Protein AF-A0A1Q7DGV4-F1 (afdb_monomer_lite)

Foldseek 3Di:
DQDPFDPDSPDPDGPVLVDFDPCLVVLCVQLHVVPNVVSVVLRSCLVVVHQEDEDCDPPRCVVCQVVSCVSRVHHYDYCPPCVVVVVVVVVVVVD

Sequence (95 aa):
MCDEKHVTCDLTFLISDAVESDKYAEIVAMIGAANKEDARHIDSAYKSGCGAFLTPDKGDIISHRDSLQRLLGMRFFHMTDNWADFLALVDSQAT

pLDDT: mean 86.14, std 14.47, range [47.88, 97.12]

Secondary structure (DSSP, 8-state):
---TTBSSTT---BGGGGSPPTTHHHHHHHH-TT-HHHHHHHHHHHHTT-SEEEES-SSHHHHTHHHHHHHHS-EEEETTTSHHHHHHHHHHH--

Radius of gyration: 15.44 Å; chains: 1; bounding box: 30×47×30 Å

Structure (mmCIF, N/CA/C/O backbone):
data_AF-A0A1Q7DGV4-F1
#
_entry.id   AF-A0A1Q7DGV4-F1
#
loop_
_atom_site.group_PDB
_atom_site.id
_atom_site.type_symbol
_atom_site.label_atom_id
_atom_site.label_alt_id
_atom_site.label_comp_id
_atom_site.label_asym_id
_atom_site.label_entity_id
_atom_site.label_seq_id
_atom_site.pdbx_PDB_ins_code
_atom_site.Cartn_x
_atom_site.Cartn_y
_atom_site.Cartn_z
_atom_site.occupancy
_atom_site.B_iso_or_equiv
_atom_site.auth_seq_id
_atom_site.auth_comp_id
_atom_site.auth_asym_id
_atom_site.auth_atom_id
_atom_site.pdbx_PDB_model_num
ATOM 1 N N . MET A 1 1 ? 10.900 -34.321 17.519 1.00 47.88 1 MET A N 1
ATOM 2 C CA . MET A 1 1 ? 10.750 -34.428 16.054 1.00 47.88 1 MET A CA 1
ATOM 3 C C . MET A 1 1 ? 10.719 -33.002 15.531 1.00 47.88 1 MET A C 1
ATOM 5 O O . MET A 1 1 ? 9.719 -32.341 15.759 1.00 47.88 1 MET A O 1
ATOM 9 N N . CYS A 1 2 ? 11.817 -32.486 14.970 1.00 47.91 2 CYS A N 1
ATOM 10 C CA . CYS A 1 2 ? 11.740 -31.243 14.197 1.00 47.91 2 CYS A CA 1
ATOM 11 C C . CYS A 1 2 ? 11.256 -31.655 12.804 1.00 47.91 2 CYS A C 1
ATOM 13 O O . CYS A 1 2 ? 11.919 -32.440 12.130 1.00 47.91 2 CYS A O 1
ATOM 15 N N . ASP A 1 3 ? 10.033 -31.253 12.473 1.00 54.62 3 ASP A N 1
ATOM 16 C CA . ASP A 1 3 ? 9.418 -31.489 11.171 1.00 54.62 3 ASP A CA 1
ATOM 17 C C . ASP A 1 3 ? 10.134 -30.625 10.120 1.00 54.62 3 ASP A C 1
ATOM 19 O O . ASP A 1 3 ? 10.537 -29.497 10.412 1.00 54.62 3 ASP A O 1
ATOM 23 N N . GLU A 1 4 ? 10.277 -31.140 8.904 1.00 60.53 4 GLU A N 1
ATOM 24 C CA . GLU A 1 4 ? 11.113 -30.632 7.796 1.00 60.53 4 GLU A CA 1
ATOM 25 C C . GLU A 1 4 ? 10.639 -29.274 7.227 1.00 60.53 4 GLU A C 1
ATOM 27 O O . GLU A 1 4 ? 11.148 -28.775 6.229 1.00 60.53 4 GLU A O 1
ATOM 32 N N . LYS A 1 5 ? 9.627 -28.672 7.860 1.00 57.59 5 LYS A N 1
ATOM 33 C CA . LYS A 1 5 ? 8.885 -27.499 7.383 1.00 57.59 5 LYS A CA 1
ATOM 34 C C . LYS A 1 5 ? 9.194 -26.205 8.133 1.00 57.59 5 LYS A C 1
ATOM 36 O O . LYS A 1 5 ? 8.772 -25.145 7.674 1.00 57.59 5 LYS A O 1
ATOM 41 N N . HIS A 1 6 ? 9.895 -26.284 9.264 1.00 53.19 6 HIS A N 1
ATOM 42 C CA . HIS A 1 6 ? 10.199 -25.130 10.114 1.00 53.19 6 HIS A CA 1
ATOM 43 C C . HIS A 1 6 ? 11.670 -24.740 9.971 1.00 53.19 6 HIS A C 1
ATOM 45 O O . HIS A 1 6 ? 12.552 -25.597 10.013 1.00 53.19 6 HIS A O 1
ATOM 51 N N . VAL A 1 7 ? 11.933 -23.440 9.815 1.00 57.22 7 VAL A N 1
ATOM 52 C CA . VAL A 1 7 ? 13.296 -22.898 9.661 1.00 57.22 7 VAL A CA 1
ATOM 53 C C . VAL A 1 7 ? 14.117 -23.078 10.946 1.00 57.22 7 VAL A C 1
ATOM 55 O O . VAL A 1 7 ? 15.301 -23.401 10.876 1.00 57.22 7 VAL A O 1
ATOM 58 N N . THR A 1 8 ? 13.488 -22.947 12.117 1.00 57.56 8 THR A N 1
ATOM 59 C CA . THR A 1 8 ? 14.052 -23.3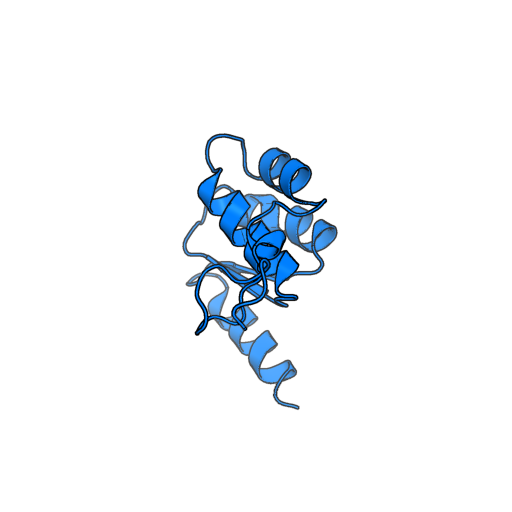02 13.430 1.00 57.56 8 THR A CA 1
ATOM 60 C C . THR A 1 8 ? 12.935 -23.848 14.328 1.00 57.56 8 THR A C 1
ATOM 62 O O . THR A 1 8 ? 11.769 -23.495 14.153 1.00 57.56 8 THR A O 1
ATOM 65 N N . CYS A 1 9 ? 13.249 -24.753 15.266 1.00 57.78 9 CYS A N 1
ATOM 66 C CA . CYS A 1 9 ? 12.231 -25.501 16.029 1.00 57.78 9 CYS A CA 1
ATOM 67 C C . CYS A 1 9 ? 11.435 -24.640 17.048 1.00 57.78 9 CYS A C 1
ATOM 69 O O . CYS A 1 9 ? 10.598 -25.173 17.774 1.00 57.78 9 CYS A O 1
ATOM 71 N N . ASP A 1 10 ? 11.692 -23.332 17.099 1.00 61.97 10 ASP A N 1
ATOM 72 C CA . ASP A 1 10 ? 11.071 -22.302 17.940 1.00 61.97 10 ASP A CA 1
ATOM 73 C C . ASP A 1 10 ? 10.243 -21.264 17.152 1.00 61.97 10 ASP A C 1
ATOM 75 O O . ASP A 1 10 ? 9.546 -20.453 17.763 1.00 61.97 10 ASP A O 1
ATOM 79 N N . LEU A 1 11 ? 10.264 -21.296 15.814 1.00 58.06 11 LEU A N 1
ATOM 80 C CA . LEU A 1 11 ? 9.502 -20.373 14.970 1.00 58.06 11 LEU A CA 1
ATOM 81 C C . LEU A 1 11 ? 8.309 -21.077 14.317 1.00 58.06 11 LEU A C 1
ATOM 83 O O . LEU A 1 11 ? 8.449 -22.117 13.681 1.00 58.06 11 LEU A O 1
ATOM 87 N N . THR A 1 12 ? 7.128 -20.460 14.405 1.00 62.75 12 THR A N 1
ATOM 88 C CA . THR A 1 12 ? 5.906 -20.905 13.706 1.00 62.75 12 THR A CA 1
ATOM 89 C C . THR A 1 12 ? 5.917 -20.588 12.208 1.00 62.75 12 THR A C 1
ATOM 91 O O . THR A 1 12 ? 4.932 -20.841 11.524 1.00 62.75 12 THR A O 1
ATOM 94 N N . PHE A 1 13 ? 7.000 -19.993 11.704 1.00 60.16 13 PHE A N 1
ATOM 95 C CA . PHE A 1 13 ? 7.134 -19.588 10.311 1.00 60.16 13 PHE A CA 1
ATOM 96 C C . PHE A 1 13 ? 7.480 -20.802 9.442 1.00 60.16 13 PHE A C 1
ATOM 98 O O . PHE A 1 13 ? 8.510 -21.456 9.655 1.00 60.16 13 PHE A O 1
ATOM 105 N N . LEU A 1 14 ? 6.625 -21.109 8.467 1.00 62.97 14 LEU A N 1
ATOM 106 C CA . LEU A 1 14 ? 6.858 -22.210 7.539 1.00 62.97 14 LEU A CA 1
ATOM 107 C C . LEU A 1 14 ? 7.824 -21.765 6.438 1.00 62.97 14 LEU A C 1
ATOM 109 O O . LEU A 1 14 ? 7.812 -20.619 6.005 1.00 62.97 14 LEU A O 1
ATOM 113 N N . ILE A 1 15 ? 8.629 -22.683 5.901 1.00 62.84 15 ILE A N 1
ATOM 114 C CA . ILE A 1 15 ? 9.497 -22.383 4.742 1.00 62.84 15 ILE A CA 1
ATOM 115 C C . ILE A 1 15 ? 8.672 -21.890 3.536 1.00 62.84 15 ILE A C 1
ATOM 117 O O . ILE A 1 15 ? 9.130 -21.040 2.777 1.00 62.84 15 ILE A O 1
ATOM 121 N N . SER A 1 16 ? 7.428 -22.359 3.381 1.00 63.19 16 SER A N 1
ATOM 122 C CA . SER A 1 16 ? 6.487 -21.858 2.366 1.00 63.19 16 SER A CA 1
ATOM 123 C C . SER A 1 16 ? 6.156 -20.372 2.525 1.00 63.19 16 SER A C 1
ATOM 125 O O . SER A 1 16 ? 5.826 -19.697 1.549 1.00 63.19 16 SER A O 1
ATOM 127 N N . ASP A 1 17 ? 6.283 -19.831 3.735 1.00 63.81 17 ASP A N 1
ATOM 128 C CA . ASP A 1 17 ? 6.057 -18.413 3.994 1.00 63.81 17 ASP A CA 1
ATOM 129 C C . ASP A 1 17 ? 7.212 -17.551 3.456 1.00 63.81 17 ASP A C 1
ATOM 131 O O . ASP A 1 17 ? 7.016 -16.360 3.217 1.00 63.81 17 ASP A O 1
ATOM 135 N N . ALA A 1 18 ? 8.368 -18.152 3.148 1.00 67.88 18 ALA A N 1
ATOM 136 C CA . ALA A 1 18 ? 9.498 -17.486 2.500 1.00 67.88 18 ALA A CA 1
ATOM 137 C C . ALA A 1 18 ? 9.372 -17.376 0.965 1.00 67.88 18 ALA A C 1
ATOM 139 O O . ALA A 1 18 ? 10.210 -16.730 0.338 1.00 67.88 18 ALA A O 1
ATOM 140 N N . VAL A 1 19 ? 8.361 -18.007 0.354 1.00 83.25 19 VAL A N 1
ATOM 141 C CA . VAL A 1 19 ? 8.112 -17.947 -1.099 1.00 83.25 19 VAL A CA 1
ATOM 142 C C . VAL A 1 19 ? 7.171 -16.786 -1.430 1.00 83.25 19 VAL A C 1
ATOM 144 O O . VAL A 1 19 ? 6.254 -16.505 -0.667 1.00 83.25 19 VAL A O 1
ATOM 147 N N . GLU A 1 20 ? 7.379 -16.120 -2.561 1.00 89.88 20 GLU A N 1
ATOM 148 C CA . GLU A 1 20 ? 6.520 -15.037 -3.067 1.00 89.88 20 GLU A CA 1
ATOM 149 C C . GL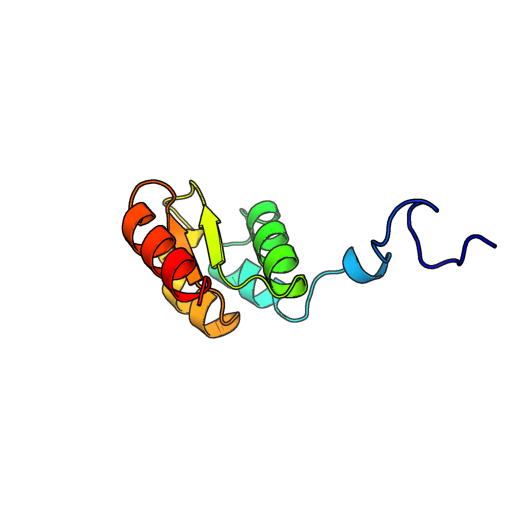U A 1 20 ? 5.057 -15.489 -3.263 1.00 89.88 20 GLU A C 1
ATOM 151 O O . GLU A 1 20 ? 4.798 -16.653 -3.590 1.00 89.88 20 GLU A O 1
ATOM 156 N N . SER A 1 21 ? 4.089 -14.585 -3.064 1.00 91.69 21 SER A N 1
ATOM 157 C CA . SER A 1 21 ? 2.680 -14.872 -3.381 1.00 91.69 21 SER A CA 1
ATOM 158 C C . SER A 1 21 ? 2.388 -14.818 -4.889 1.00 91.69 21 SER A C 1
ATOM 160 O O . SER A 1 21 ? 3.202 -14.362 -5.695 1.00 91.69 21 SER A O 1
ATOM 162 N N . ASP A 1 22 ? 1.172 -15.214 -5.280 1.00 93.81 22 ASP A N 1
ATOM 163 C CA . ASP A 1 22 ? 0.662 -15.053 -6.647 1.00 93.81 22 ASP A CA 1
ATOM 164 C C . ASP A 1 22 ? 0.538 -13.578 -7.078 1.00 93.81 22 ASP A C 1
ATOM 166 O O . ASP A 1 22 ? 0.425 -13.298 -8.272 1.00 93.81 22 ASP A O 1
ATOM 170 N N . LYS A 1 23 ? 0.595 -12.635 -6.128 1.00 95.12 23 LYS A N 1
ATOM 171 C CA . LYS A 1 23 ? 0.515 -11.186 -6.361 1.00 95.12 23 LYS A CA 1
ATOM 172 C C . LYS A 1 23 ? 1.861 -10.499 -6.512 1.00 95.12 23 LYS A C 1
ATOM 174 O O . LYS A 1 23 ? 1.893 -9.365 -6.990 1.00 95.12 23 LYS A O 1
ATOM 179 N N . TYR A 1 24 ? 2.968 -11.161 -6.180 1.00 95.75 24 TYR A N 1
ATOM 180 C CA . TYR A 1 24 ? 4.284 -10.522 -6.160 1.00 95.75 24 TYR A CA 1
ATOM 181 C C . TYR A 1 24 ? 4.674 -9.897 -7.506 1.00 95.75 24 TYR A C 1
ATOM 183 O O . TYR A 1 24 ? 5.090 -8.740 -7.560 1.00 95.75 24 TYR A O 1
ATOM 191 N N . ALA A 1 25 ? 4.477 -10.622 -8.610 1.00 95.94 25 ALA A N 1
ATOM 192 C CA . ALA A 1 25 ? 4.808 -10.120 -9.943 1.00 95.94 25 ALA A CA 1
ATOM 193 C C . ALA A 1 25 ? 4.018 -8.848 -10.306 1.00 95.94 25 ALA A C 1
ATOM 195 O O . ALA A 1 25 ? 4.572 -7.922 -10.901 1.00 95.94 25 ALA A O 1
ATOM 196 N N . GLU A 1 26 ? 2.742 -8.779 -9.916 1.00 96.94 26 GLU A N 1
ATOM 197 C CA . GLU A 1 26 ? 1.892 -7.605 -10.130 1.00 96.94 26 GLU A CA 1
ATOM 198 C C . GLU A 1 26 ? 2.331 -6.430 -9.240 1.00 96.94 26 GLU A C 1
ATOM 200 O O . GLU A 1 26 ? 2.404 -5.298 -9.720 1.00 96.94 26 GLU A O 1
ATOM 205 N N . ILE A 1 27 ? 2.703 -6.693 -7.980 1.00 95.94 27 ILE A N 1
ATOM 206 C CA . ILE A 1 27 ? 3.243 -5.678 -7.061 1.00 95.94 27 ILE A CA 1
ATOM 207 C C . ILE A 1 27 ? 4.519 -5.061 -7.648 1.00 95.94 27 ILE A C 1
ATOM 209 O O . ILE A 1 27 ? 4.607 -3.838 -7.767 1.00 95.94 27 ILE A O 1
ATOM 213 N N . VAL A 1 28 ? 5.479 -5.890 -8.074 1.00 95.81 28 VAL A N 1
ATOM 214 C CA . VAL A 1 28 ? 6.741 -5.435 -8.688 1.00 95.81 28 VAL A CA 1
ATOM 215 C C . VAL A 1 28 ? 6.482 -4.621 -9.955 1.00 95.81 28 VAL A C 1
ATOM 217 O O . VAL A 1 28 ? 7.161 -3.621 -10.191 1.00 95.81 28 VAL A O 1
ATOM 220 N N . ALA A 1 29 ? 5.500 -5.018 -10.768 1.00 95.38 29 ALA A N 1
ATOM 221 C CA . ALA A 1 29 ? 5.133 -4.279 -11.971 1.00 95.38 29 ALA A CA 1
ATOM 222 C C . ALA A 1 29 ? 4.565 -2.882 -11.661 1.00 95.38 29 ALA A C 1
ATOM 224 O O . ALA A 1 29 ? 4.794 -1.960 -12.441 1.00 95.38 29 ALA A O 1
ATOM 225 N N . MET A 1 30 ? 3.860 -2.711 -10.536 1.00 94.06 30 MET A N 1
ATOM 226 C CA . MET A 1 30 ? 3.304 -1.417 -10.123 1.00 94.06 30 MET A CA 1
ATOM 227 C C . MET A 1 30 ? 4.359 -0.495 -9.513 1.00 94.06 30 MET A C 1
ATOM 229 O O . MET A 1 30 ? 4.485 0.644 -9.945 1.00 94.06 30 MET A O 1
ATOM 233 N N . ILE A 1 31 ? 5.119 -0.969 -8.522 1.00 92.19 31 ILE A N 1
ATOM 234 C CA . ILE A 1 31 ? 6.059 -0.101 -7.791 1.00 92.19 31 ILE A CA 1
ATOM 235 C C . ILE A 1 31 ? 7.436 -0.001 -8.458 1.00 92.19 31 ILE A C 1
ATOM 237 O O . ILE A 1 31 ? 8.263 0.805 -8.048 1.00 92.19 31 ILE A O 1
ATOM 241 N N . GLY A 1 32 ? 7.696 -0.816 -9.481 1.00 91.19 32 GLY A N 1
ATOM 242 C CA . GLY A 1 32 ? 8.935 -0.813 -10.250 1.00 91.19 32 GLY A CA 1
ATOM 243 C C . GLY A 1 32 ? 9.986 -1.803 -9.740 1.00 91.19 32 GLY A C 1
ATOM 244 O O . GLY A 1 32 ? 10.206 -1.990 -8.545 1.00 91.19 32 GLY A O 1
ATOM 245 N N . ALA A 1 33 ? 10.717 -2.408 -10.680 1.00 87.25 33 ALA A N 1
ATOM 246 C CA . ALA A 1 33 ? 11.705 -3.456 -10.404 1.00 87.25 33 ALA A CA 1
ATOM 247 C C . ALA A 1 33 ? 12.940 -2.997 -9.603 1.00 87.25 33 ALA A C 1
ATOM 249 O O . ALA A 1 33 ? 13.726 -3.843 -9.173 1.00 87.25 33 ALA A O 1
ATOM 250 N N . ALA A 1 34 ? 13.132 -1.687 -9.418 1.00 89.31 34 ALA A N 1
ATOM 251 C CA . ALA A 1 34 ? 14.161 -1.141 -8.535 1.00 89.31 34 ALA A CA 1
ATOM 252 C C . ALA A 1 34 ? 13.792 -1.296 -7.045 1.00 89.31 34 ALA A C 1
ATOM 254 O O . ALA A 1 34 ? 14.686 -1.386 -6.208 1.00 89.31 34 ALA A O 1
ATOM 255 N N . ASN A 1 35 ? 12.498 -1.425 -6.730 1.00 90.94 35 ASN A N 1
ATOM 256 C CA . ASN A 1 35 ? 11.949 -1.414 -5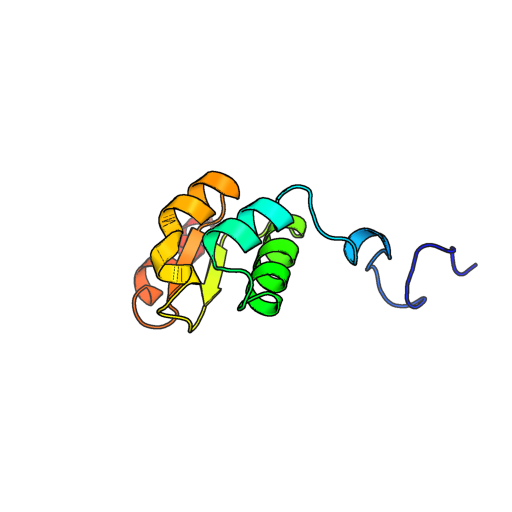.371 1.00 90.94 35 ASN A CA 1
ATOM 257 C C . ASN A 1 35 ? 11.603 -2.831 -4.874 1.00 90.94 35 ASN A C 1
ATOM 259 O O . ASN A 1 35 ? 10.540 -3.082 -4.311 1.00 90.94 35 ASN A O 1
ATOM 263 N N . LYS A 1 36 ? 12.493 -3.806 -5.112 1.00 90.88 36 LYS A N 1
ATOM 264 C CA . LYS A 1 36 ? 12.222 -5.228 -4.809 1.00 90.88 36 LYS A CA 1
ATOM 265 C C . LYS A 1 36 ? 11.962 -5.506 -3.332 1.00 90.88 36 LYS A C 1
ATOM 267 O O . LYS A 1 36 ? 11.134 -6.359 -3.022 1.00 90.88 36 LYS A O 1
ATOM 272 N N . GLU A 1 37 ? 12.662 -4.812 -2.437 1.00 91.19 37 GLU A N 1
ATOM 273 C CA . GLU A 1 37 ? 12.467 -4.995 -0.996 1.00 91.19 37 GLU A CA 1
ATOM 274 C C . GLU A 1 37 ? 11.102 -4.470 -0.551 1.00 91.19 37 GLU A C 1
ATOM 276 O O . GLU A 1 37 ? 10.402 -5.160 0.184 1.00 91.19 37 GLU A O 1
ATOM 281 N N . ASP A 1 38 ? 10.664 -3.323 -1.073 1.00 92.81 38 ASP A N 1
ATOM 282 C CA . ASP A 1 38 ? 9.318 -2.807 -0.813 1.00 92.81 38 ASP A CA 1
ATOM 283 C C . ASP A 1 38 ? 8.246 -3.750 -1.355 1.00 92.81 38 ASP A C 1
ATOM 285 O O . ASP A 1 38 ? 7.281 -4.055 -0.653 1.00 92.81 38 ASP A O 1
ATOM 289 N N . ALA A 1 39 ? 8.452 -4.306 -2.555 1.00 94.56 39 ALA A N 1
ATOM 290 C CA . ALA A 1 39 ? 7.545 -5.306 -3.113 1.00 94.56 39 ALA A CA 1
ATOM 291 C C . ALA A 1 39 ? 7.447 -6.528 -2.196 1.00 94.56 39 ALA A C 1
ATOM 293 O O . ALA A 1 39 ? 6.357 -7.047 -1.973 1.00 94.56 39 ALA A O 1
ATOM 294 N N . ARG A 1 40 ? 8.575 -6.962 -1.620 1.00 93.50 40 ARG A N 1
ATOM 295 C CA . ARG A 1 40 ? 8.629 -8.110 -0.711 1.00 93.50 40 ARG A CA 1
ATOM 296 C C . ARG A 1 40 ? 7.964 -7.816 0.635 1.00 93.50 40 ARG A C 1
ATOM 298 O O . ARG A 1 40 ? 7.301 -8.691 1.186 1.00 93.50 40 ARG A O 1
ATOM 305 N N . HIS A 1 41 ? 8.083 -6.594 1.152 1.00 93.75 41 HIS A N 1
ATOM 306 C CA . HIS A 1 41 ? 7.359 -6.173 2.355 1.00 93.75 41 HIS A CA 1
ATOM 307 C C . HIS A 1 41 ? 5.846 -6.132 2.126 1.00 93.75 41 HIS A C 1
ATOM 309 O O . HIS A 1 41 ? 5.090 -6.619 2.968 1.00 93.75 41 HIS A O 1
ATOM 315 N N . ILE A 1 42 ? 5.403 -5.599 0.984 1.00 95.50 42 ILE A N 1
ATOM 316 C CA . ILE A 1 42 ? 3.984 -5.566 0.609 1.00 95.50 42 ILE A CA 1
ATOM 317 C C . ILE A 1 42 ? 3.446 -6.991 0.432 1.00 95.50 42 ILE A C 1
ATOM 319 O O . ILE A 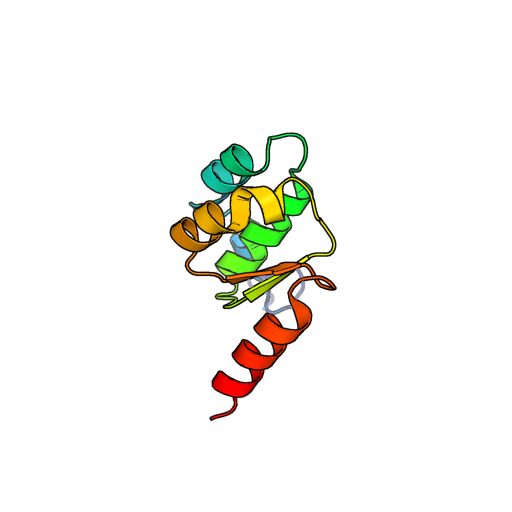1 42 ? 2.382 -7.310 0.956 1.00 95.50 42 ILE A O 1
ATOM 323 N N . ASP A 1 43 ? 4.196 -7.861 -0.245 1.00 95.56 43 ASP A N 1
ATOM 324 C CA . ASP A 1 43 ? 3.837 -9.268 -0.447 1.00 95.56 43 ASP A CA 1
ATOM 325 C C . ASP A 1 43 ? 3.705 -10.025 0.878 1.00 95.56 43 ASP A C 1
ATOM 327 O O . ASP A 1 43 ? 2.708 -10.701 1.122 1.00 95.56 43 ASP A O 1
ATOM 331 N N . SER A 1 44 ? 4.663 -9.838 1.787 1.00 93.50 44 SER A N 1
ATOM 332 C CA . SER A 1 44 ? 4.609 -10.408 3.136 1.00 93.50 44 SER A CA 1
ATOM 333 C C . SER A 1 44 ? 3.381 -9.920 3.913 1.00 93.50 44 SER A C 1
ATOM 335 O O . SER A 1 44 ? 2.663 -10.714 4.527 1.00 93.50 44 SER A O 1
ATOM 337 N N . ALA A 1 45 ? 3.074 -8.622 3.832 1.00 94.50 45 ALA A N 1
ATOM 338 C CA . ALA A 1 45 ? 1.896 -8.060 4.479 1.00 94.50 45 ALA A CA 1
ATOM 339 C C . ALA A 1 45 ? 0.594 -8.640 3.895 1.00 94.50 45 ALA A C 1
ATOM 341 O O . ALA A 1 45 ? -0.290 -9.028 4.663 1.00 94.50 45 ALA A O 1
ATOM 342 N N . TYR A 1 46 ? 0.508 -8.807 2.573 1.00 95.38 46 TYR A N 1
ATOM 343 C CA . TYR A 1 46 ? -0.614 -9.475 1.911 1.00 95.38 46 TYR A CA 1
ATOM 344 C C . TYR A 1 46 ? -0.785 -10.919 2.392 1.00 95.38 46 TYR A C 1
ATOM 346 O O . TYR A 1 46 ? -1.868 -11.302 2.836 1.00 95.38 46 TYR A O 1
ATOM 354 N N . LYS A 1 47 ? 0.300 -11.700 2.403 1.00 92.75 47 LYS A N 1
ATOM 355 C CA . LYS A 1 47 ? 0.288 -13.095 2.866 1.00 92.75 47 LYS A CA 1
ATOM 356 C C . LYS A 1 47 ? -0.143 -13.239 4.324 1.00 92.75 47 LYS A C 1
ATOM 358 O O . LYS A 1 47 ? -0.773 -14.232 4.676 1.00 92.75 47 LYS A O 1
ATOM 363 N N . SER A 1 48 ? 0.168 -12.254 5.163 1.00 90.31 48 SER A N 1
ATOM 364 C CA . SER A 1 48 ? -0.244 -12.247 6.571 1.00 90.31 48 SER A CA 1
ATOM 365 C C . SER A 1 48 ? -1.729 -11.918 6.791 1.00 90.31 48 SER A C 1
ATOM 367 O O . SER A 1 48 ? -2.204 -11.993 7.923 1.00 90.31 48 SER A O 1
ATOM 369 N N . GLY A 1 49 ? -2.472 -11.540 5.742 1.00 91.25 49 GLY A N 1
ATOM 370 C CA . GLY A 1 49 ? -3.851 -11.057 5.866 1.00 91.25 49 GLY A CA 1
ATOM 371 C C . GLY A 1 49 ? -3.944 -9.652 6.470 1.00 91.25 49 GLY A C 1
ATOM 372 O O . GLY A 1 49 ? -4.947 -9.308 7.094 1.00 91.25 49 GLY A O 1
ATOM 373 N N . CYS A 1 50 ? -2.893 -8.842 6.327 1.00 93.50 50 CYS A N 1
ATOM 374 C CA . CYS A 1 50 ? -2.839 -7.497 6.883 1.00 93.50 50 CYS A CA 1
ATOM 375 C C . CYS A 1 50 ? -3.901 -6.586 6.243 1.00 93.50 50 CYS A C 1
ATOM 377 O O . CYS A 1 50 ? -3.989 -6.502 5.026 1.00 93.50 50 CYS A O 1
ATOM 379 N N . GLY A 1 51 ? -4.685 -5.855 7.041 1.00 93.69 51 GLY A N 1
ATOM 380 C CA . GLY A 1 51 ? -5.708 -4.934 6.518 1.00 93.69 51 GLY A CA 1
ATOM 381 C C . GLY A 1 51 ? -5.179 -3.558 6.087 1.00 93.69 51 GLY A C 1
ATOM 382 O O . GLY A 1 51 ? -5.847 -2.846 5.330 1.00 93.69 51 GLY A O 1
ATOM 383 N N . ALA A 1 52 ? -3.996 -3.162 6.567 1.00 95.25 52 ALA A N 1
ATOM 384 C CA . ALA A 1 52 ? -3.423 -1.843 6.316 1.00 95.25 52 ALA A CA 1
ATOM 385 C C . ALA A 1 52 ? -1.890 -1.838 6.337 1.00 95.25 52 ALA A C 1
ATOM 387 O O . ALA A 1 52 ? -1.275 -2.353 7.263 1.00 95.25 52 ALA A O 1
ATOM 388 N N . PHE A 1 53 ? -1.284 -1.171 5.359 1.00 95.69 53 PHE A N 1
ATOM 389 C CA . PHE A 1 53 ? 0.154 -0.978 5.230 1.00 95.69 53 PHE A CA 1
ATOM 390 C C . PHE A 1 53 ? 0.517 0.493 5.470 1.00 95.69 53 PHE A C 1
ATOM 392 O O . PHE A 1 53 ? 0.009 1.393 4.797 1.00 95.69 53 PHE A O 1
ATOM 399 N N . LEU A 1 54 ? 1.404 0.738 6.431 1.00 94.94 54 LEU A N 1
ATOM 400 C CA . LEU A 1 54 ? 1.942 2.059 6.759 1.00 94.94 54 LEU A CA 1
ATOM 401 C C . LEU A 1 54 ? 3.345 2.195 6.179 1.00 94.94 54 LEU A C 1
ATOM 403 O O . LEU A 1 54 ? 4.185 1.326 6.400 1.00 94.94 54 LEU A O 1
ATOM 407 N N . THR A 1 55 ? 3.611 3.296 5.480 1.00 93.94 55 THR A N 1
ATOM 408 C CA . THR A 1 55 ? 4.921 3.542 4.868 1.00 93.94 55 THR A CA 1
ATOM 409 C C . THR A 1 55 ? 5.394 4.995 5.034 1.00 93.94 55 THR A C 1
ATOM 411 O O . THR A 1 55 ? 4.566 5.913 5.031 1.00 93.94 55 THR A O 1
ATOM 414 N N . PRO A 1 56 ? 6.713 5.231 5.195 1.00 91.56 56 PRO A N 1
ATOM 415 C CA . PRO A 1 56 ? 7.327 6.551 5.059 1.00 91.56 56 PRO A CA 1
ATOM 416 C C . PRO A 1 56 ? 7.537 6.979 3.599 1.00 91.56 56 PRO A C 1
ATOM 418 O O . PRO A 1 56 ? 7.941 8.114 3.346 1.00 91.56 56 PRO A O 1
ATOM 421 N N . ASP A 1 57 ? 7.352 6.066 2.645 1.00 85.12 57 ASP A N 1
ATOM 422 C CA . ASP A 1 57 ? 7.576 6.338 1.232 1.00 85.12 57 ASP A CA 1
ATOM 423 C C . ASP A 1 57 ? 6.479 7.255 0.688 1.00 85.12 57 ASP A C 1
ATOM 425 O O . ASP A 1 57 ? 5.301 6.914 0.728 1.00 85.12 57 ASP A O 1
ATOM 429 N N . LYS A 1 58 ? 6.862 8.421 0.163 1.00 83.00 58 LYS A N 1
ATOM 430 C CA . LYS A 1 58 ? 5.948 9.322 -0.562 1.00 83.00 58 LYS A CA 1
ATOM 431 C C . LYS A 1 58 ? 5.959 9.082 -2.071 1.00 83.00 58 LYS A C 1
ATOM 433 O O . LYS A 1 58 ? 5.195 9.732 -2.782 1.00 83.00 58 LYS A O 1
ATOM 438 N N . GLY A 1 59 ? 6.856 8.227 -2.553 1.00 86.38 59 GLY A N 1
ATOM 439 C CA . GLY A 1 59 ? 7.078 7.977 -3.963 1.00 86.38 59 GLY A CA 1
ATOM 440 C C . GLY A 1 59 ? 6.214 6.836 -4.469 1.00 86.38 59 GLY A C 1
ATOM 441 O O . GLY A 1 59 ? 4.998 6.974 -4.627 1.00 86.38 59 GLY A O 1
ATOM 442 N N . ASP A 1 60 ? 6.869 5.728 -4.780 1.00 87.19 60 ASP A N 1
ATOM 443 C CA . ASP A 1 60 ? 6.338 4.670 -5.628 1.00 87.19 60 ASP A CA 1
ATOM 444 C C . ASP A 1 60 ? 5.176 3.903 -4.986 1.00 87.19 60 ASP A C 1
ATOM 446 O O . ASP A 1 60 ? 4.230 3.540 -5.685 1.00 87.19 60 ASP A O 1
ATOM 450 N N . ILE A 1 61 ? 5.172 3.703 -3.667 1.00 90.94 61 ILE A N 1
ATOM 451 C CA . ILE A 1 61 ? 4.089 2.982 -2.982 1.00 90.94 61 ILE A CA 1
ATOM 452 C C . ILE A 1 61 ? 2.833 3.853 -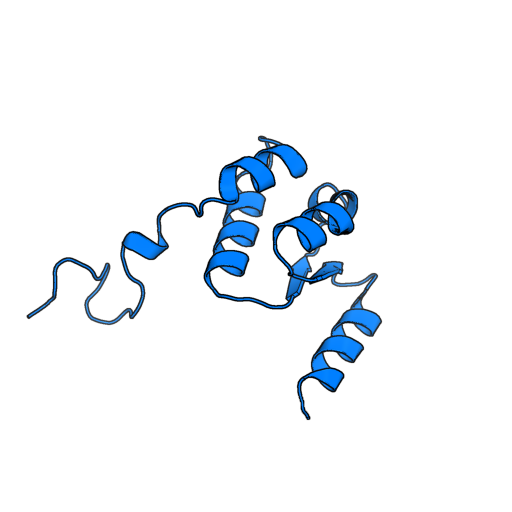2.938 1.00 90.94 61 ILE A C 1
ATOM 454 O O . ILE A 1 61 ? 1.753 3.429 -3.356 1.00 90.94 61 ILE A O 1
ATOM 458 N N . ILE A 1 62 ? 2.961 5.092 -2.456 1.00 93.44 62 ILE A N 1
ATOM 459 C CA . ILE A 1 62 ? 1.809 5.986 -2.274 1.00 93.44 62 ILE A CA 1
ATOM 460 C C . ILE A 1 62 ? 1.251 6.466 -3.615 1.00 93.44 62 ILE A C 1
ATOM 462 O O . ILE A 1 62 ? 0.030 6.564 -3.760 1.00 93.44 62 ILE A O 1
ATOM 466 N N . SER A 1 63 ? 2.102 6.670 -4.624 1.00 93.38 63 SER A N 1
ATOM 467 C CA . SER A 1 63 ? 1.656 7.016 -5.981 1.00 93.38 63 SER A CA 1
ATOM 468 C C . SER A 1 63 ? 0.818 5.907 -6.629 1.00 93.38 63 SER A C 1
ATOM 470 O O . SER A 1 63 ? -0.043 6.199 -7.457 1.00 93.38 63 SER A O 1
ATOM 472 N N . HIS A 1 64 ? 1.006 4.648 -6.219 1.00 94.38 64 HIS A N 1
ATOM 473 C CA . HIS A 1 64 ? 0.242 3.493 -6.707 1.00 94.38 64 HIS A CA 1
ATOM 474 C C . HIS A 1 64 ? -0.787 2.964 -5.699 1.00 94.38 64 HIS A C 1
ATOM 476 O O . HIS A 1 64 ? -1.369 1.899 -5.926 1.00 94.38 64 HIS A O 1
ATOM 482 N N . ARG A 1 65 ? -1.065 3.702 -4.614 1.00 94.38 65 ARG A N 1
ATOM 483 C CA . ARG A 1 65 ? -1.891 3.231 -3.488 1.00 94.38 65 ARG A CA 1
ATOM 484 C C . ARG A 1 65 ? -3.249 2.666 -3.916 1.00 94.38 65 ARG A C 1
ATOM 486 O O . ARG A 1 65 ? -3.664 1.632 -3.410 1.00 94.38 65 ARG A O 1
ATOM 493 N N . ASP A 1 66 ? -3.935 3.318 -4.857 1.00 95.38 66 ASP A N 1
ATOM 494 C CA . ASP A 1 66 ? -5.302 2.949 -5.239 1.00 95.38 66 ASP A CA 1
ATOM 495 C C . ASP A 1 66 ? -5.294 1.655 -6.071 1.00 95.38 66 ASP A C 1
ATOM 497 O O . ASP A 1 66 ? -6.202 0.825 -5.970 1.00 95.38 66 ASP A O 1
ATOM 501 N N . SER A 1 67 ? -4.249 1.464 -6.882 1.00 96.50 67 SER A N 1
ATOM 502 C CA . SER A 1 67 ? -4.019 0.239 -7.650 1.00 96.50 67 SER A CA 1
ATOM 503 C C . SER A 1 67 ? -3.636 -0.917 -6.731 1.00 96.50 67 SER A C 1
ATOM 505 O O . SER A 1 67 ? -4.236 -1.987 -6.827 1.00 96.50 67 SER A O 1
ATOM 507 N N . LEU A 1 68 ? -2.717 -0.681 -5.790 1.00 96.44 68 LEU A N 1
ATOM 508 C CA . LEU A 1 68 ? -2.309 -1.665 -4.786 1.00 96.44 68 LEU A CA 1
ATOM 509 C C . LEU A 1 68 ? -3.482 -2.067 -3.883 1.00 96.44 68 LEU A C 1
ATOM 511 O O . LEU A 1 68 ? -3.702 -3.253 -3.649 1.00 96.44 68 LEU A O 1
ATOM 515 N N . GLN A 1 69 ? -4.297 -1.107 -3.442 1.00 96.75 69 GLN A N 1
ATOM 516 C CA . GLN A 1 69 ? -5.482 -1.382 -2.634 1.00 96.75 69 GLN A CA 1
ATOM 517 C C . GLN A 1 69 ? -6.512 -2.219 -3.390 1.00 96.75 69 GLN A C 1
ATOM 519 O O . GLN A 1 69 ? -7.112 -3.125 -2.815 1.00 96.75 69 GLN A O 1
ATOM 524 N N . ARG A 1 70 ? -6.716 -1.952 -4.684 1.00 97.12 70 ARG A N 1
ATOM 525 C CA . ARG A 1 70 ? -7.614 -2.765 -5.514 1.00 97.12 70 ARG A CA 1
ATOM 526 C C . ARG A 1 70 ? -7.083 -4.185 -5.709 1.00 97.12 70 ARG A C 1
ATOM 528 O O . ARG A 1 70 ? -7.881 -5.116 -5.702 1.00 97.12 70 ARG A O 1
ATOM 535 N N . LEU A 1 71 ? -5.772 -4.338 -5.893 1.00 96.69 71 LEU A N 1
ATOM 536 C CA . LEU A 1 71 ? -5.132 -5.636 -6.100 1.00 96.69 71 LEU A CA 1
ATOM 537 C C . LEU A 1 71 ? -5.171 -6.505 -4.836 1.00 96.69 71 LEU A C 1
ATOM 539 O O . LEU A 1 71 ? -5.468 -7.695 -4.916 1.00 96.69 71 LEU A O 1
ATOM 543 N N . LEU A 1 72 ? -4.859 -5.909 -3.685 1.00 96.88 72 LEU A N 1
ATOM 544 C CA . LEU A 1 72 ? -4.564 -6.643 -2.453 1.00 96.88 72 LEU A CA 1
ATOM 545 C C . LEU A 1 72 ? -5.704 -6.596 -1.430 1.00 96.88 72 LEU A C 1
ATOM 547 O O . LEU A 1 72 ? -5.689 -7.350 -0.464 1.00 96.88 72 LEU A O 1
ATOM 551 N N . GLY A 1 73 ? -6.677 -5.696 -1.601 1.00 95.56 73 GLY A N 1
ATOM 552 C CA . GLY A 1 73 ? -7.716 -5.438 -0.598 1.00 95.56 73 GLY A CA 1
ATOM 553 C C . GLY A 1 73 ? -7.193 -4.742 0.666 1.00 95.56 73 GLY A C 1
ATOM 554 O O . GLY A 1 73 ? -7.932 -4.603 1.637 1.00 95.56 73 GLY A O 1
ATOM 555 N N . MET A 1 74 ? -5.937 -4.290 0.653 1.00 95.88 74 MET A N 1
ATOM 556 C CA . MET A 1 74 ? -5.259 -3.650 1.779 1.00 95.88 74 MET A CA 1
ATOM 557 C C . MET A 1 74 ? -5.254 -2.133 1.630 1.00 95.88 74 MET A C 1
ATOM 559 O O . MET A 1 74 ? -5.063 -1.616 0.532 1.00 95.88 74 MET A O 1
ATOM 563 N N . ARG A 1 75 ? -5.409 -1.395 2.727 1.00 96.12 75 ARG A N 1
ATOM 564 C CA . ARG A 1 75 ? -5.310 0.074 2.700 1.00 96.12 75 ARG A CA 1
ATOM 565 C C . ARG A 1 75 ? -3.856 0.522 2.841 1.00 96.12 75 ARG A C 1
ATOM 567 O O . ARG A 1 75 ? -3.123 -0.059 3.628 1.00 96.12 75 ARG A O 1
ATOM 574 N N . PHE A 1 76 ? -3.449 1.568 2.129 1.00 96.44 76 PHE A N 1
ATOM 575 C CA . PHE A 1 76 ? -2.081 2.098 2.173 1.00 96.44 76 PHE A CA 1
ATOM 576 C C . PHE A 1 76 ? -2.078 3.525 2.716 1.00 96.44 76 PHE A C 1
ATOM 578 O O . PHE A 1 76 ? -2.833 4.371 2.235 1.00 96.44 76 PHE A O 1
ATOM 585 N N . PHE A 1 77 ? -1.219 3.796 3.698 1.00 95.94 77 PHE A N 1
ATOM 586 C CA . PHE A 1 77 ? -1.149 5.086 4.383 1.00 95.94 77 PHE A CA 1
ATOM 587 C C . PHE A 1 77 ? 0.280 5.612 4.422 1.00 95.94 77 PHE A C 1
ATOM 589 O O . PHE A 1 77 ? 1.202 4.897 4.823 1.00 95.94 77 PHE A O 1
ATOM 596 N N . HIS A 1 78 ? 0.451 6.891 4.087 1.00 95.94 78 HIS A N 1
ATOM 597 C CA . HIS A 1 78 ? 1.679 7.586 4.433 1.00 95.94 78 HIS A CA 1
ATOM 598 C C . HIS A 1 78 ? 1.660 7.946 5.922 1.00 95.94 78 HIS A C 1
ATOM 600 O O . HIS A 1 78 ? 0.700 8.553 6.406 1.00 95.94 78 HIS A O 1
ATOM 606 N N . MET A 1 79 ? 2.737 7.628 6.638 1.00 92.81 79 MET A N 1
ATOM 607 C CA . MET A 1 79 ? 2.804 7.740 8.102 1.00 92.81 79 MET A CA 1
ATOM 608 C C . MET A 1 79 ? 2.534 9.147 8.661 1.00 92.81 79 MET A C 1
ATOM 610 O O . MET A 1 79 ? 2.012 9.262 9.763 1.00 92.81 79 MET A O 1
ATOM 614 N N . THR A 1 80 ? 2.867 10.217 7.926 1.00 92.56 80 THR A N 1
ATOM 615 C CA . THR A 1 80 ? 2.582 11.598 8.365 1.00 92.56 80 THR A CA 1
ATOM 616 C C . THR A 1 80 ? 1.356 12.195 7.698 1.00 92.56 80 THR A C 1
ATOM 618 O O . THR A 1 80 ? 0.637 12.966 8.322 1.00 92.56 80 THR A O 1
ATOM 621 N N . ASP A 1 81 ? 1.117 11.862 6.430 1.00 93.88 81 ASP A N 1
ATOM 622 C CA . ASP A 1 81 ? 0.151 12.601 5.608 1.00 93.88 81 ASP A CA 1
ATOM 623 C C . ASP A 1 81 ? -1.250 11.996 5.754 1.00 93.88 81 ASP A C 1
ATOM 625 O O . ASP A 1 81 ? -2.243 12.697 5.591 1.00 93.88 81 ASP A O 1
ATOM 629 N N . ASN A 1 82 ? -1.331 10.710 6.116 1.00 94.19 82 ASN A N 1
ATOM 630 C CA . ASN A 1 82 ? -2.585 9.982 6.306 1.00 94.19 82 ASN A CA 1
ATOM 631 C C . ASN A 1 82 ? -2.733 9.429 7.730 1.00 94.19 82 ASN A C 1
ATOM 633 O O . ASN A 1 82 ? -3.461 8.463 7.948 1.00 94.19 82 ASN A O 1
ATOM 637 N N . TRP A 1 83 ? -2.050 10.028 8.711 1.00 94.25 83 TRP A N 1
ATOM 638 C CA . TRP A 1 83 ? -2.086 9.547 10.094 1.00 94.25 83 TRP A CA 1
ATOM 639 C C . TRP A 1 83 ? -3.504 9.541 10.678 1.00 94.25 83 TRP A C 1
ATOM 641 O O . TRP A 1 83 ? -3.921 8.561 11.287 1.00 94.25 83 TRP A O 1
ATOM 651 N N . ALA A 1 84 ? -4.274 10.607 10.439 1.00 95.81 84 ALA A N 1
ATOM 652 C CA . ALA A 1 84 ? -5.658 10.700 10.901 1.00 95.81 84 ALA A CA 1
ATOM 653 C C . ALA A 1 84 ? -6.560 9.622 10.270 1.00 95.81 84 ALA A C 1
ATOM 655 O O . ALA A 1 84 ? -7.362 9.010 10.971 1.00 95.81 84 ALA A O 1
ATOM 656 N N . ASP A 1 85 ? -6.390 9.345 8.973 1.00 94.88 85 ASP A N 1
ATOM 657 C CA . ASP A 1 85 ? -7.157 8.312 8.266 1.00 94.88 85 ASP A CA 1
ATOM 658 C C . ASP A 1 85 ? -6.816 6.905 8.778 1.00 94.88 85 ASP A C 1
ATOM 660 O O . ASP A 1 85 ? -7.695 6.049 8.903 1.00 94.88 85 ASP A O 1
ATOM 664 N N . PHE A 1 86 ? -5.541 6.669 9.100 1.00 94.75 86 PHE A N 1
ATOM 665 C CA . PHE A 1 86 ? -5.098 5.423 9.715 1.00 94.75 86 PHE A CA 1
ATOM 666 C C . PHE A 1 86 ? -5.701 5.240 11.114 1.00 94.75 86 PHE A C 1
ATOM 668 O O . PHE A 1 86 ? -6.228 4.169 11.408 1.00 94.75 86 PHE A O 1
ATOM 675 N N . LEU A 1 87 ? -5.689 6.276 11.960 1.00 94.88 87 LEU A N 1
ATOM 676 C CA . LEU A 1 87 ? -6.317 6.210 13.284 1.00 94.88 87 LEU A CA 1
ATOM 677 C C . LEU A 1 87 ? -7.820 5.926 13.185 1.00 94.88 87 LEU A C 1
ATOM 679 O O . LEU A 1 87 ? -8.315 5.047 13.883 1.00 94.88 87 LEU A O 1
ATOM 683 N N . ALA A 1 88 ? -8.525 6.574 12.254 1.00 95.19 88 ALA A N 1
ATOM 684 C CA . ALA A 1 88 ? -9.943 6.307 12.020 1.00 95.19 88 ALA A CA 1
ATOM 685 C C . ALA A 1 88 ? -10.211 4.847 11.606 1.00 95.19 88 ALA A C 1
ATOM 687 O O . ALA A 1 88 ? -11.221 4.261 12.001 1.00 95.19 88 ALA A O 1
ATOM 688 N N . LEU A 1 89 ? -9.306 4.234 10.830 1.00 94.19 89 LEU A N 1
ATOM 689 C CA . LEU A 1 89 ? -9.383 2.807 10.525 1.00 94.19 89 LEU A CA 1
ATOM 690 C C . LEU A 1 89 ? -9.221 1.963 11.792 1.00 94.19 89 LEU A C 1
ATOM 692 O O . LEU A 1 89 ? -10.040 1.075 12.016 1.00 94.19 89 LEU A O 1
ATOM 696 N N . VAL A 1 90 ? -8.193 2.225 12.602 1.00 92.81 90 VAL A N 1
ATOM 697 C CA . VAL A 1 90 ? -7.932 1.468 13.837 1.00 92.81 90 VAL A CA 1
ATOM 698 C C . VAL A 1 90 ? -9.121 1.559 14.793 1.00 92.81 90 VAL A C 1
ATOM 700 O O . VAL A 1 90 ? -9.599 0.527 15.261 1.00 92.81 90 VAL A O 1
ATOM 703 N N . ASP A 1 91 ? -9.659 2.760 15.000 1.00 94.69 91 ASP A N 1
ATOM 704 C CA . ASP A 1 91 ? -10.828 2.985 15.855 1.00 94.69 91 ASP A CA 1
ATOM 705 C C . ASP A 1 91 ? -12.053 2.195 15.363 1.00 94.69 91 ASP A C 1
ATOM 707 O O . ASP A 1 91 ? -12.794 1.628 16.165 1.00 94.69 91 ASP A O 1
ATOM 711 N N . SER A 1 92 ? -12.242 2.074 14.042 1.00 91.81 92 SER A N 1
ATOM 712 C CA . SER A 1 92 ? -13.353 1.303 13.459 1.00 91.81 92 SER A CA 1
ATOM 713 C C . SER A 1 92 ? -13.251 -0.215 13.660 1.00 91.81 92 SER A C 1
ATOM 715 O O . 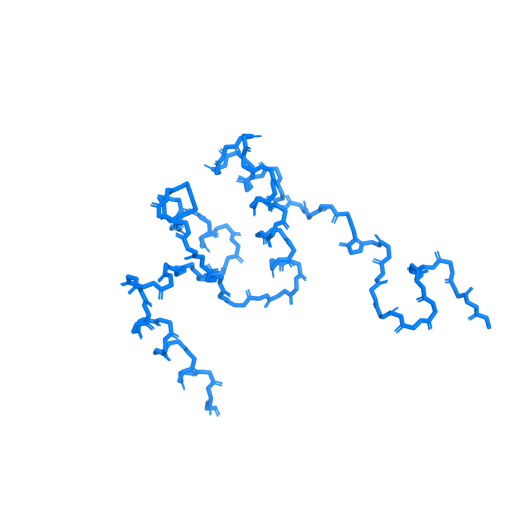SER A 1 92 ? -14.260 -0.906 13.547 1.00 91.81 92 SER A O 1
ATOM 717 N N . GLN A 1 93 ? -12.050 -0.742 13.923 1.00 84.06 93 GLN A N 1
ATOM 718 C CA . GLN A 1 93 ? -11.802 -2.174 14.146 1.00 84.06 93 GLN A CA 1
ATOM 719 C C . GLN A 1 93 ? -11.831 -2.553 15.635 1.00 84.06 93 GLN A C 1
ATOM 721 O O . GLN A 1 93 ? -11.819 -3.736 15.962 1.00 84.06 93 GLN A O 1
ATOM 726 N N . ALA A 1 94 ? -11.853 -1.570 16.541 1.00 74.25 94 ALA A N 1
ATOM 727 C CA . ALA A 1 94 ? -11.883 -1.780 17.991 1.00 74.25 94 ALA A CA 1
ATOM 728 C C . ALA A 1 94 ? -13.300 -2.038 18.553 1.00 74.25 94 ALA A C 1
ATOM 730 O O . ALA A 1 94 ? -13.486 -2.019 19.771 1.00 74.25 94 ALA A O 1
ATOM 731 N N . THR A 1 95 ? -14.289 -2.250 17.676 1.00 52.34 95 THR A N 1
ATOM 732 C CA . THR A 1 95 ? -15.695 -2.547 18.008 1.00 52.34 95 THR A CA 1
ATOM 733 C C . THR A 1 95 ? -15.997 -4.019 17.771 1.00 52.34 95 THR A C 1
ATOM 735 O O . THR A 1 95 ? -16.643 -4.628 18.652 1.00 52.34 95 THR A O 1
#